Protein AF-A0A651GRF3-F1 (afdb_monomer)

pLDDT: mean 92.72, std 5.6, range [59.84, 98.25]

Solvent-accessible surface area (backbone atoms only — not comparable to full-atom values): 10047 Å² total; per-residue (Å²): 132,56,72,68,59,53,52,52,52,52,51,50,51,51,54,50,49,58,61,73,28,37,61,69,63,84,39,62,46,82,46,102,87,45,78,40,70,56,80,87,85,50,62,88,82,50,75,76,60,40,46,72,58,54,49,43,42,61,72,65,46,57,81,48,60,40,67,64,92,45,61,88,45,73,36,12,40,48,39,40,47,54,54,51,50,52,47,48,54,52,30,60,76,71,69,53,54,94,93,54,83,87,77,92,48,77,67,54,68,40,29,43,49,52,48,49,42,54,75,71,65,41,57,71,60,65,72,54,31,74,73,66,46,53,60,78,74,54,57,80,91,75,46,79,85,83,88,76,71,98,82,62,56,62,60,63,49,53,64,64,73,65,38,96

Structure (mmCIF, N/CA/C/O backbone):
data_AF-A0A651GRF3-F1
#
_entry.id   AF-A0A651GRF3-F1
#
loop_
_atom_site.group_PDB
_atom_site.id
_atom_site.type_symbol
_atom_site.label_atom_id
_atom_site.label_alt_id
_atom_site.label_comp_id
_atom_site.label_asym_id
_atom_site.label_entity_id
_atom_site.label_seq_id
_atom_site.pdbx_PDB_ins_code
_atom_site.Cartn_x
_atom_site.Cartn_y
_atom_site.Cartn_z
_atom_site.occupancy
_atom_site.B_iso_or_equiv
_atom_site.auth_seq_id
_atom_site.auth_comp_id
_atom_site.auth_asym_id
_atom_site.auth_atom_id
_atom_site.pdbx_PDB_model_num
ATOM 1 N N . MET A 1 1 ? -22.936 -29.153 17.788 1.00 59.84 1 MET A N 1
ATOM 2 C CA . MET A 1 1 ? -22.906 -28.006 16.859 1.00 59.84 1 MET A CA 1
ATOM 3 C C . MET A 1 1 ? -22.012 -28.414 15.711 1.00 59.84 1 MET A C 1
ATOM 5 O O . MET A 1 1 ? -20.892 -28.827 15.984 1.00 59.84 1 MET A O 1
ATOM 9 N N . ASP A 1 2 ? -22.534 -28.431 14.488 1.00 79.88 2 ASP A N 1
ATOM 10 C CA . ASP A 1 2 ? -21.807 -28.951 13.327 1.00 79.88 2 ASP A CA 1
ATOM 11 C C . ASP A 1 2 ? -20.627 -28.025 12.974 1.00 79.88 2 ASP A C 1
ATOM 13 O O . ASP A 1 2 ? -20.748 -26.805 13.123 1.00 79.88 2 ASP A O 1
ATOM 17 N N . ALA A 1 3 ? -19.486 -28.561 12.529 1.00 74.38 3 ALA A N 1
ATOM 18 C CA . ALA A 1 3 ? -18.256 -27.772 12.329 1.00 74.38 3 ALA A CA 1
ATOM 19 C C . ALA A 1 3 ? -18.457 -26.592 11.352 1.00 74.38 3 ALA A C 1
ATOM 21 O O . ALA A 1 3 ? -17.912 -25.506 11.545 1.00 74.38 3 ALA A O 1
ATOM 22 N N . VAL A 1 4 ? -19.330 -26.782 10.360 1.00 76.06 4 VAL A N 1
ATOM 23 C CA . VAL A 1 4 ? -19.737 -25.759 9.385 1.00 76.06 4 VAL A CA 1
ATOM 24 C C . VAL A 1 4 ? -20.535 -24.624 10.040 1.00 76.06 4 VAL A C 1
ATOM 26 O O . VAL A 1 4 ? -20.337 -23.455 9.718 1.00 76.06 4 VAL A O 1
ATOM 29 N N . GLN A 1 5 ? -21.421 -24.946 10.986 1.00 71.62 5 GLN A N 1
ATOM 30 C CA . GLN A 1 5 ? -22.220 -23.946 11.706 1.00 71.62 5 GLN A CA 1
ATOM 31 C C . GLN A 1 5 ? -21.359 -23.138 12.680 1.00 71.62 5 GLN A C 1
ATOM 33 O O . GLN A 1 5 ? -21.560 -21.934 12.819 1.00 71.62 5 GLN A O 1
ATOM 38 N N . ALA A 1 6 ? -20.374 -23.780 13.314 1.00 76.69 6 ALA A N 1
ATOM 39 C CA . ALA A 1 6 ? -19.413 -23.096 14.174 1.00 76.69 6 ALA A CA 1
ATOM 40 C C . ALA A 1 6 ? -18.538 -22.110 13.378 1.00 76.69 6 ALA A C 1
ATOM 42 O O . ALA A 1 6 ? -18.372 -20.967 13.792 1.00 76.69 6 ALA A O 1
ATOM 43 N N . GLN A 1 7 ? -18.056 -22.513 12.198 1.00 78.06 7 GLN A N 1
ATOM 44 C CA . GLN A 1 7 ? -17.262 -21.651 11.318 1.00 78.06 7 GLN A CA 1
ATOM 45 C C . GLN A 1 7 ? -18.071 -20.471 10.750 1.00 78.06 7 GLN A C 1
ATOM 47 O O . GLN A 1 7 ? -17.554 -19.364 10.606 1.00 78.06 7 GLN A O 1
ATOM 52 N N . ALA A 1 8 ? -19.353 -20.683 10.442 1.00 80.19 8 ALA A N 1
ATOM 53 C CA . ALA A 1 8 ? -20.239 -19.611 9.993 1.00 80.19 8 ALA A CA 1
ATOM 54 C C . ALA A 1 8 ? -20.486 -18.565 11.095 1.00 80.19 8 ALA A C 1
ATOM 56 O O . ALA A 1 8 ? -20.420 -17.368 10.813 1.00 80.19 8 ALA A O 1
ATOM 57 N N . ALA A 1 9 ? -20.715 -19.015 12.333 1.00 83.94 9 ALA A N 1
ATOM 58 C CA . ALA A 1 9 ? -20.900 -18.141 13.489 1.00 83.94 9 ALA A CA 1
ATOM 59 C C . ALA A 1 9 ? -19.633 -17.324 13.807 1.00 83.94 9 ALA A C 1
ATOM 61 O O . ALA A 1 9 ? -19.725 -16.131 14.086 1.00 83.94 9 ALA A O 1
ATOM 62 N N . ASP A 1 10 ? -18.453 -17.938 13.693 1.00 90.19 10 ASP A N 1
ATOM 63 C CA . ASP A 1 10 ? -17.165 -17.257 13.877 1.00 90.19 10 ASP A CA 1
ATOM 64 C C . ASP A 1 10 ? -16.942 -16.154 12.827 1.00 90.19 10 ASP A C 1
ATOM 66 O O . ASP A 1 10 ? -16.598 -15.015 13.149 1.00 90.19 10 ASP A O 1
ATOM 70 N N . ARG A 1 11 ? -17.261 -16.437 11.557 1.00 92.25 11 ARG A N 1
ATOM 71 C CA . ARG A 1 11 ? -17.189 -15.430 10.489 1.00 92.25 11 ARG A CA 1
ATOM 72 C C . ARG A 1 11 ? -18.138 -14.256 10.735 1.00 92.25 11 ARG A C 1
ATOM 74 O O . ARG A 1 11 ? -17.779 -13.112 10.460 1.00 92.25 11 ARG A O 1
ATOM 81 N N . GLU A 1 12 ? -19.350 -14.521 11.212 1.00 94.50 12 GLU A N 1
ATOM 82 C CA . GLU A 1 12 ? -20.318 -13.468 11.527 1.00 94.50 12 GLU A CA 1
ATOM 83 C C . GLU A 1 12 ? -19.841 -12.593 12.690 1.00 94.50 12 GLU A C 1
ATOM 85 O O . GLU A 1 12 ? -19.898 -11.365 12.593 1.00 94.50 12 GLU A O 1
ATOM 90 N N . ALA A 1 13 ? -19.281 -13.208 13.735 1.00 95.75 13 ALA A N 1
ATOM 91 C CA . ALA A 1 13 ? -18.670 -12.494 14.849 1.00 95.75 13 ALA A CA 1
ATOM 92 C C . ALA A 1 13 ? -17.502 -11.605 14.387 1.00 95.75 13 ALA A C 1
ATOM 94 O O . ALA A 1 13 ? -17.436 -10.436 14.769 1.00 95.75 13 ALA A O 1
ATOM 95 N N . LEU A 1 14 ? -16.631 -12.109 13.505 1.00 95.19 14 LEU A N 1
ATOM 96 C CA . LEU A 1 14 ? -15.532 -11.331 12.930 1.00 95.19 14 LEU A CA 1
ATOM 97 C C . LEU A 1 14 ? -16.039 -10.125 12.127 1.00 95.19 14 LEU A C 1
ATOM 99 O O . LEU A 1 14 ? -15.556 -9.007 12.304 1.00 95.19 14 LEU A O 1
ATOM 103 N N . VAL A 1 15 ? -17.036 -10.322 11.261 1.00 96.00 15 VAL A N 1
ATOM 104 C CA . VAL A 1 15 ? -17.627 -9.227 10.475 1.00 96.00 15 VAL A CA 1
ATOM 105 C C . VAL A 1 15 ? -18.284 -8.190 11.387 1.00 96.00 15 VAL A C 1
ATOM 107 O O . VAL A 1 15 ? -18.139 -6.988 11.153 1.00 96.00 15 VAL A O 1
ATOM 110 N N . ALA A 1 16 ? -18.992 -8.630 12.429 1.00 96.00 16 ALA A N 1
ATOM 111 C CA . ALA A 1 16 ? -19.589 -7.740 13.417 1.00 96.00 16 ALA A CA 1
ATOM 112 C C . ALA A 1 16 ? -18.519 -6.931 14.163 1.00 96.00 16 ALA A C 1
ATOM 114 O O . ALA A 1 16 ? -18.670 -5.717 14.305 1.00 96.00 16 ALA A O 1
ATOM 115 N N . HIS A 1 17 ? -17.415 -7.575 14.555 1.00 96.56 17 HIS A N 1
ATOM 116 C CA . HIS A 1 17 ? -16.281 -6.910 15.188 1.00 96.56 17 HIS A CA 1
ATOM 117 C C . HIS A 1 17 ? -15.699 -5.821 14.280 1.00 96.56 17 HIS A C 1
ATOM 119 O O . HIS A 1 17 ? -15.679 -4.657 14.676 1.00 96.56 17 HIS A O 1
ATOM 125 N N . VAL A 1 18 ? -15.352 -6.152 13.030 1.00 95.81 18 VAL A N 1
ATOM 126 C CA . VAL A 1 18 ? -14.818 -5.182 12.055 1.00 95.81 18 VAL A CA 1
ATOM 127 C C . VAL A 1 18 ? -15.757 -3.989 11.873 1.00 95.81 18 VAL A C 1
ATOM 129 O O . VAL A 1 18 ? -15.303 -2.849 11.922 1.00 95.81 18 VAL A O 1
ATOM 132 N N . ARG A 1 19 ? -17.067 -4.226 11.714 1.00 93.75 19 ARG A N 1
ATOM 133 C CA . ARG A 1 19 ? -18.065 -3.150 11.581 1.00 93.75 19 ARG A CA 1
ATOM 134 C C . ARG A 1 19 ? -18.107 -2.249 12.812 1.00 93.75 19 ARG A C 1
ATOM 136 O O . ARG A 1 19 ? -18.107 -1.033 12.667 1.00 93.75 19 ARG A O 1
ATOM 143 N N . SER A 1 20 ? -18.117 -2.842 14.006 1.00 95.69 20 SER A N 1
ATOM 144 C CA . SER A 1 20 ? -18.150 -2.096 15.270 1.00 95.69 20 SER A CA 1
ATOM 145 C C . SER A 1 20 ? -16.876 -1.289 15.536 1.00 95.69 20 SER A C 1
ATOM 147 O O . SER A 1 20 ? -16.914 -0.314 16.280 1.00 95.69 20 SER A O 1
ATOM 149 N N . SER A 1 21 ? -15.760 -1.670 14.909 1.00 97.12 21 SER A N 1
ATOM 150 C CA . SER A 1 21 ? -14.461 -1.017 15.067 1.00 97.12 21 SER A CA 1
ATOM 151 C C . SER A 1 21 ? -14.210 0.119 14.078 1.00 97.12 21 SER A C 1
ATOM 153 O O . SER A 1 21 ? -13.172 0.769 14.177 1.00 97.12 21 SER A O 1
ATOM 155 N N . VAL A 1 22 ? -15.113 0.386 13.128 1.00 96.81 22 VAL A N 1
ATOM 156 C CA . VAL A 1 22 ? -14.947 1.498 12.182 1.00 96.81 22 VAL A CA 1
ATOM 157 C C . VAL A 1 22 ? -14.968 2.829 12.931 1.00 96.81 22 VAL A C 1
ATOM 159 O O . VAL A 1 22 ? -15.993 3.253 13.471 1.00 96.81 22 VAL A O 1
ATOM 162 N N . ILE A 1 23 ? -13.836 3.530 12.913 1.00 95.75 23 ILE A N 1
ATOM 163 C CA . ILE A 1 23 ? -13.722 4.845 13.538 1.00 95.75 23 ILE A CA 1
ATOM 164 C C . ILE A 1 23 ? -14.591 5.840 12.758 1.00 95.75 23 ILE A C 1
ATOM 166 O O . ILE A 1 23 ? -14.515 5.956 11.532 1.00 95.75 23 ILE A O 1
ATOM 170 N N . GLY A 1 24 ? -15.446 6.554 13.489 1.00 92.75 24 GLY A N 1
ATOM 171 C CA . GLY A 1 24 ? -16.338 7.572 12.942 1.00 92.75 24 GLY A CA 1
ATOM 172 C C . GLY A 1 24 ? -17.605 7.037 12.257 1.00 92.75 24 GLY A C 1
ATOM 173 O O . GLY A 1 24 ? -18.266 7.778 11.527 1.00 92.75 24 GLY A O 1
ATOM 174 N N . ASP A 1 25 ? -17.967 5.762 12.441 1.00 91.00 25 ASP A N 1
ATOM 175 C CA . ASP A 1 25 ? -19.195 5.175 11.867 1.00 91.00 25 ASP A CA 1
ATOM 176 C C . ASP A 1 25 ? -20.486 5.877 12.340 1.00 91.00 25 ASP A C 1
ATOM 178 O O . ASP A 1 25 ? -21.463 5.994 11.595 1.00 91.00 25 ASP A O 1
ATOM 182 N N . ALA A 1 26 ? -20.494 6.390 13.571 1.00 88.31 26 ALA A N 1
ATOM 183 C CA . ALA A 1 26 ? -21.635 7.096 14.154 1.00 88.31 26 ALA A CA 1
ATOM 184 C C . ALA A 1 26 ? -21.618 8.618 13.912 1.00 88.31 26 ALA A C 1
ATOM 186 O O . ALA A 1 26 ? -22.511 9.314 14.396 1.00 88.31 26 ALA A O 1
ATOM 187 N N . GLU A 1 27 ? -20.635 9.140 13.171 1.00 93.25 27 GLU A N 1
ATOM 188 C CA . GLU A 1 27 ? -20.493 10.583 12.969 1.00 93.25 27 GLU A CA 1
ATOM 189 C C . GLU A 1 27 ? -21.666 11.172 12.193 1.00 93.25 27 GLU A C 1
ATOM 191 O O . GLU A 1 27 ? -22.211 10.576 11.255 1.00 93.25 27 GLU A O 1
ATOM 196 N N . ALA A 1 28 ? -22.038 12.385 12.585 1.00 94.38 28 ALA A N 1
ATOM 197 C CA . ALA A 1 28 ? -23.106 13.143 11.968 1.00 94.38 28 ALA A CA 1
ATOM 198 C C . ALA A 1 28 ? -22.599 14.514 11.535 1.00 94.38 28 ALA A C 1
ATOM 200 O O . ALA A 1 28 ? -21.836 15.172 12.235 1.00 94.38 28 ALA A O 1
ATOM 201 N N . VAL A 1 29 ? -23.077 14.962 10.381 1.00 95.12 29 VAL A N 1
ATOM 202 C CA . VAL A 1 29 ? -22.824 16.308 9.872 1.00 95.12 29 VAL A CA 1
ATOM 203 C C . VAL A 1 29 ? -24.081 17.149 10.020 1.00 95.12 29 VAL A C 1
ATOM 205 O O . VAL A 1 29 ? -25.206 16.671 9.837 1.00 95.12 29 VAL A O 1
ATOM 208 N N . VAL A 1 30 ? -23.900 18.419 10.374 1.00 96.88 30 VAL A N 1
ATOM 209 C CA . VAL A 1 30 ? -25.002 19.380 10.420 1.00 96.88 30 VAL A CA 1
ATOM 210 C C . VAL A 1 30 ? -25.379 19.751 8.992 1.00 96.88 30 VAL A C 1
ATOM 212 O O . VAL A 1 30 ? -24.538 20.171 8.202 1.00 96.88 30 VAL A O 1
ATOM 215 N N . THR A 1 31 ? -26.659 19.601 8.669 1.00 95.50 31 THR A N 1
ATOM 216 C CA . THR A 1 31 ? -27.226 19.982 7.372 1.00 95.50 31 THR A CA 1
ATOM 217 C C . THR A 1 31 ? -28.297 21.058 7.568 1.00 95.50 31 THR A C 1
ATOM 219 O O . THR A 1 31 ? -28.776 21.240 8.692 1.00 95.50 31 THR A O 1
ATOM 222 N N . PRO A 1 32 ? -28.766 21.722 6.495 1.00 97.06 32 PRO A N 1
ATOM 223 C CA . PRO A 1 32 ? -29.928 22.615 6.565 1.00 97.06 32 PRO A CA 1
ATOM 224 C C . PRO A 1 32 ? -31.209 21.955 7.105 1.00 97.06 32 PRO A C 1
ATOM 226 O O . PRO A 1 32 ? -32.128 22.649 7.524 1.00 97.06 32 PRO A O 1
ATOM 229 N N . PHE A 1 33 ? -31.270 20.619 7.129 1.00 95.50 33 PHE A N 1
ATOM 230 C CA . PHE A 1 33 ? -32.392 19.835 7.652 1.00 95.50 33 PHE A CA 1
ATOM 231 C C . PHE A 1 33 ? -32.087 19.190 9.015 1.00 95.50 33 PHE A C 1
ATOM 233 O O . PHE A 1 33 ? -32.712 18.190 9.369 1.00 95.50 33 PHE A O 1
ATOM 240 N N . GLY A 1 34 ? -31.098 19.714 9.745 1.00 96.31 34 GLY A N 1
ATOM 241 C CA . GLY A 1 34 ? -30.631 19.182 11.026 1.00 96.31 34 GLY A CA 1
ATOM 242 C C . GLY A 1 34 ? -29.488 18.164 10.900 1.00 96.31 34 GLY A C 1
ATOM 243 O O . GLY A 1 34 ? -28.944 17.967 9.807 1.00 96.31 34 GLY A O 1
ATOM 244 N N . PRO A 1 35 ? -29.083 17.530 12.014 1.00 96.56 35 PRO A N 1
ATOM 245 C CA . PRO A 1 35 ? -28.015 16.533 12.022 1.00 96.56 35 PRO A CA 1
ATOM 246 C C . PRO A 1 35 ? -28.376 15.306 11.179 1.00 96.56 35 PRO A C 1
ATOM 248 O O . PRO A 1 35 ? -29.456 14.730 11.328 1.00 96.56 35 PRO A O 1
ATOM 251 N N . ARG A 1 36 ? -27.464 14.884 10.301 1.00 95.56 36 ARG A N 1
ATOM 252 C CA . ARG A 1 36 ? -27.598 13.665 9.492 1.00 95.56 36 ARG A CA 1
ATOM 253 C C . ARG A 1 36 ? -26.371 12.789 9.687 1.00 95.56 36 ARG A C 1
ATOM 255 O O . ARG A 1 36 ? -25.250 13.277 9.578 1.00 95.56 36 ARG A O 1
ATOM 262 N N . ARG A 1 37 ? -26.584 11.497 9.946 1.00 94.00 37 ARG A N 1
ATOM 263 C CA . ARG A 1 37 ? -25.500 10.511 10.014 1.00 94.00 37 ARG A CA 1
ATOM 264 C C . ARG A 1 37 ? -24.781 10.428 8.666 1.00 94.00 37 ARG A C 1
ATOM 266 O O . ARG A 1 37 ? -25.431 10.423 7.620 1.00 94.00 37 ARG A O 1
ATOM 273 N N . VAL A 1 38 ? -23.457 10.341 8.697 1.00 92.44 38 VAL A N 1
ATOM 274 C CA . VAL A 1 38 ? -22.632 10.177 7.501 1.00 92.44 38 VAL A CA 1
ATOM 275 C C . VAL A 1 38 ? -22.704 8.728 7.029 1.00 92.44 38 VAL A C 1
ATOM 277 O O . VAL A 1 38 ? -22.266 7.819 7.729 1.00 92.44 38 VAL A O 1
ATOM 280 N N . VAL A 1 39 ? -23.217 8.511 5.817 1.00 91.94 39 VAL A N 1
ATOM 281 C CA . VAL A 1 39 ? -23.108 7.221 5.124 1.00 91.94 39 VAL A CA 1
ATOM 282 C C . VAL A 1 39 ? -21.839 7.249 4.282 1.00 91.94 39 VAL A C 1
ATOM 284 O O . VAL A 1 39 ? -21.755 7.995 3.308 1.00 91.94 39 VAL A O 1
ATOM 287 N N . TYR A 1 40 ? -20.837 6.463 4.668 1.00 92.44 40 TYR A N 1
ATOM 288 C CA . TYR A 1 40 ? -19.586 6.382 3.922 1.00 92.44 40 TYR A CA 1
ATOM 289 C C . TYR A 1 40 ? -19.704 5.365 2.786 1.00 92.44 40 TYR A C 1
ATOM 291 O O . TYR A 1 40 ? -19.764 4.162 3.025 1.00 92.44 40 TYR A O 1
ATOM 299 N N . ALA A 1 41 ? -19.749 5.863 1.553 1.00 92.81 41 ALA A N 1
ATOM 300 C CA . ALA A 1 41 ? -19.910 5.061 0.340 1.00 92.81 41 ALA A CA 1
ATOM 301 C C . ALA A 1 41 ? -18.679 5.133 -0.587 1.00 92.81 41 ALA A C 1
ATOM 303 O O . ALA A 1 41 ? -18.808 4.925 -1.786 1.00 92.81 41 ALA A O 1
ATOM 304 N N . ASP A 1 42 ? -17.498 5.430 -0.031 1.00 93.94 42 ASP A N 1
ATOM 305 C CA . ASP A 1 42 ? -16.255 5.676 -0.784 1.00 93.94 42 ASP A CA 1
ATOM 306 C C . ASP A 1 42 ? -15.138 4.662 -0.453 1.00 93.94 42 ASP A C 1
ATOM 308 O O . ASP A 1 42 ? -13.947 4.913 -0.623 1.00 93.94 42 ASP A O 1
ATOM 312 N N . TYR A 1 43 ? -15.526 3.468 0.015 1.00 91.81 43 TYR A N 1
ATOM 313 C CA . TYR A 1 43 ? -14.596 2.376 0.347 1.00 91.81 43 TYR A CA 1
ATOM 314 C C . TYR A 1 43 ? -13.760 1.891 -0.847 1.00 91.81 43 TYR A C 1
ATOM 316 O O . TYR A 1 43 ? -12.726 1.256 -0.651 1.00 91.81 43 TYR A O 1
ATOM 324 N N . THR A 1 44 ? -14.196 2.176 -2.075 1.00 91.38 44 THR A N 1
ATOM 325 C CA . THR A 1 44 ? -13.434 1.895 -3.297 1.00 91.38 44 THR A CA 1
ATOM 326 C C . THR A 1 44 ? -12.231 2.817 -3.464 1.00 91.38 44 THR A C 1
ATOM 328 O O . THR A 1 44 ? -11.255 2.406 -4.084 1.00 91.38 44 THR A O 1
ATOM 331 N N . ALA A 1 45 ? -12.287 4.042 -2.931 1.00 90.44 45 ALA A N 1
ATOM 332 C CA . ALA A 1 45 ? -11.163 4.970 -2.959 1.00 90.44 45 ALA A CA 1
ATOM 333 C C . ALA A 1 45 ? -10.239 4.759 -1.754 1.00 90.44 45 ALA A C 1
ATOM 335 O O . ALA A 1 45 ? -9.027 4.632 -1.920 1.00 90.44 45 ALA A O 1
ATOM 336 N N . SER A 1 46 ? -10.800 4.695 -0.541 1.00 91.44 46 SER A N 1
ATOM 337 C CA . SER A 1 46 ? -10.038 4.419 0.679 1.00 91.44 46 SER A CA 1
ATOM 338 C C . SER A 1 46 ? -10.906 3.794 1.766 1.00 91.44 46 SER A C 1
ATOM 340 O O . SER A 1 46 ? -12.060 4.157 1.964 1.00 91.44 46 SER A O 1
ATOM 342 N N . GLY A 1 47 ? -10.326 2.875 2.537 1.00 92.38 47 GLY A N 1
ATOM 343 C CA . GLY A 1 47 ? -10.954 2.373 3.756 1.00 92.38 47 GLY A CA 1
ATOM 344 C C . GLY A 1 47 ? -10.934 3.406 4.886 1.00 92.38 47 GLY A C 1
ATOM 345 O O . GLY A 1 47 ? -10.078 4.292 4.921 1.00 92.38 47 GLY A O 1
ATOM 346 N N . ARG A 1 48 ? -11.864 3.261 5.837 1.00 94.56 48 ARG A N 1
ATOM 347 C CA . ARG A 1 48 ? -11.801 3.941 7.140 1.00 94.56 48 ARG A CA 1
ATOM 348 C C . ARG A 1 48 ? -10.891 3.178 8.102 1.00 94.56 48 ARG A C 1
ATOM 350 O O . ARG A 1 48 ? -10.786 1.956 8.011 1.00 94.56 48 ARG A O 1
ATOM 357 N N . ALA A 1 49 ? -10.290 3.904 9.042 1.00 96.69 49 ALA A N 1
ATOM 358 C CA . ALA A 1 49 ? -9.484 3.322 10.110 1.00 96.69 49 ALA A CA 1
ATOM 359 C C . ALA A 1 49 ? -10.326 2.432 11.043 1.00 96.69 49 ALA A C 1
ATOM 361 O O . ALA A 1 49 ? -11.523 2.673 11.246 1.00 96.69 49 ALA A O 1
ATOM 362 N N . LEU A 1 50 ? -9.682 1.414 11.617 1.00 97.69 50 LEU A N 1
ATOM 363 C CA . LEU A 1 50 ? -10.290 0.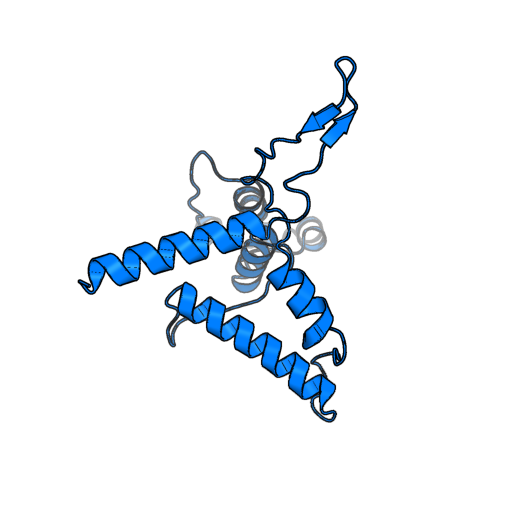458 12.542 1.00 97.69 50 LEU A CA 1
ATOM 364 C C . LEU A 1 50 ? -9.647 0.598 13.919 1.00 97.69 50 LEU A C 1
ATOM 366 O O . LEU A 1 50 ? -8.423 0.564 14.026 1.00 97.69 50 LEU A O 1
ATOM 370 N N . SER A 1 51 ? -10.463 0.698 14.968 1.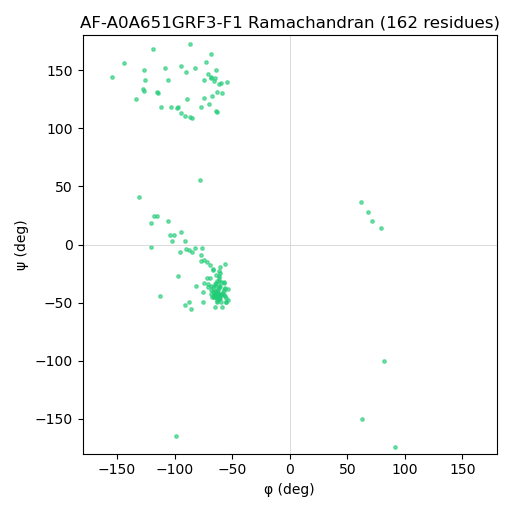00 97.88 51 SER A N 1
ATOM 371 C CA . SER A 1 51 ? -9.998 0.952 16.336 1.00 97.88 51 SER A CA 1
ATOM 372 C C . SER A 1 51 ? -8.937 -0.046 16.787 1.00 97.88 51 SER A C 1
ATOM 374 O O . SER A 1 51 ? -7.872 0.367 17.214 1.00 97.88 51 SER A O 1
ATOM 376 N N . PHE A 1 52 ? -9.149 -1.349 16.581 1.00 97.31 52 PHE A N 1
ATOM 377 C CA . PHE A 1 52 ? -8.187 -2.367 17.014 1.00 97.31 52 PHE A CA 1
ATOM 378 C C . PHE A 1 52 ? -6.826 -2.274 16.302 1.00 97.31 52 PHE A C 1
ATOM 380 O O . PHE A 1 52 ? -5.822 -2.702 16.866 1.00 97.31 52 PHE A O 1
ATOM 387 N N . ILE A 1 53 ? -6.767 -1.722 15.082 1.00 97.50 53 ILE A N 1
ATOM 388 C CA . ILE A 1 53 ? -5.497 -1.478 14.381 1.00 97.50 53 ILE A CA 1
ATOM 389 C C . ILE A 1 53 ? -4.806 -0.267 15.001 1.00 97.50 53 ILE A C 1
ATOM 391 O O . ILE A 1 53 ? -3.631 -0.348 15.355 1.00 97.50 53 ILE A O 1
ATOM 395 N N . GLU A 1 54 ? -5.536 0.837 15.159 1.00 98.19 54 GLU A N 1
ATOM 396 C CA . GLU A 1 54 ? -4.991 2.077 15.718 1.00 98.19 54 GLU A CA 1
ATOM 397 C C . GLU A 1 54 ? -4.546 1.903 17.175 1.00 98.19 54 GLU A C 1
ATOM 399 O O . GLU A 1 54 ? -3.470 2.365 17.556 1.00 98.19 54 GLU A O 1
ATOM 404 N N . ASP A 1 55 ? -5.323 1.173 17.973 1.00 98.25 55 ASP A N 1
ATOM 405 C CA . ASP A 1 55 ? -5.002 0.847 19.360 1.00 98.25 55 ASP A CA 1
ATOM 406 C C . ASP A 1 55 ? -3.757 -0.046 19.419 1.00 98.25 55 ASP A C 1
ATOM 408 O O . ASP A 1 55 ? -2.837 0.231 20.185 1.00 98.25 55 ASP A O 1
ATOM 412 N N . HIS A 1 56 ? -3.633 -1.047 18.539 1.00 97.31 56 HIS A N 1
ATOM 413 C CA . HIS A 1 56 ? -2.422 -1.868 18.467 1.00 97.31 56 HIS A CA 1
ATOM 414 C C . HIS A 1 56 ? -1.184 -1.049 18.079 1.00 97.31 56 HIS A C 1
ATOM 416 O O . HIS A 1 56 ? -0.115 -1.198 18.679 1.00 97.31 56 HIS A O 1
ATOM 422 N N . LEU A 1 57 ? -1.311 -0.148 17.101 1.00 97.12 57 LEU A N 1
ATOM 423 C CA . LEU A 1 57 ? -0.228 0.765 16.743 1.00 97.12 57 LEU A CA 1
ATOM 424 C C . LEU A 1 57 ? 0.166 1.628 17.946 1.00 97.12 57 LEU A C 1
ATOM 426 O O . LEU A 1 57 ? 1.346 1.696 18.295 1.00 97.12 57 LEU A O 1
ATOM 430 N N . ARG A 1 58 ? -0.816 2.239 18.610 1.00 98.25 58 ARG A N 1
ATOM 431 C CA . ARG A 1 58 ? -0.623 3.134 19.753 1.00 98.25 58 ARG A CA 1
ATOM 432 C C . ARG A 1 58 ? -0.005 2.445 20.964 1.00 98.25 58 ARG A C 1
ATOM 434 O O . ARG A 1 58 ? 0.870 3.028 21.602 1.00 98.25 58 ARG A O 1
ATOM 441 N N . GLU A 1 59 ? -0.470 1.249 21.295 1.00 97.88 59 GLU A N 1
ATOM 442 C CA . GLU A 1 59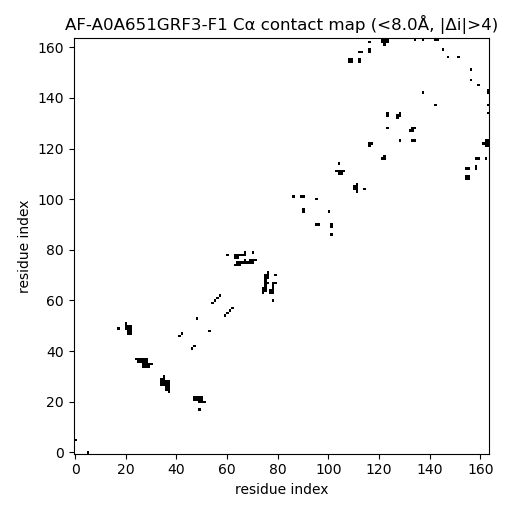 ? -0.169 0.580 22.561 1.00 97.88 59 GLU A CA 1
ATOM 443 C C . GLU A 1 59 ? 0.973 -0.432 22.451 1.00 97.88 59 GLU A C 1
ATOM 445 O O . GLU A 1 59 ? 1.673 -0.670 23.434 1.00 97.88 59 GLU A O 1
ATOM 450 N N . VAL A 1 60 ? 1.197 -1.016 21.269 1.00 96.00 60 VAL A N 1
ATOM 451 C CA . VAL A 1 60 ? 2.177 -2.099 21.081 1.00 96.00 60 VAL A CA 1
ATOM 452 C C . VAL A 1 60 ? 3.360 -1.662 20.225 1.00 96.00 60 VAL A C 1
ATOM 454 O O . VAL A 1 60 ? 4.50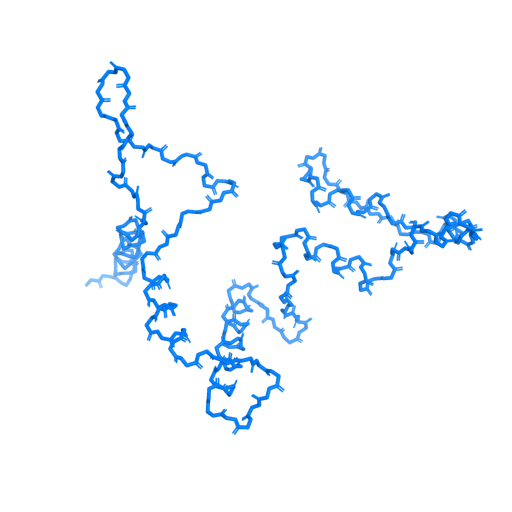7 -1.962 20.562 1.00 96.00 60 VAL A O 1
ATOM 457 N N . VAL A 1 61 ? 3.107 -0.952 19.123 1.00 95.44 61 VAL A N 1
ATOM 458 C CA . VAL A 1 61 ? 4.159 -0.616 18.149 1.00 95.44 61 VAL A CA 1
ATOM 459 C C . VAL A 1 61 ? 4.902 0.658 18.540 1.00 95.44 61 VAL A C 1
ATOM 461 O O . VAL A 1 61 ? 6.126 0.651 18.675 1.00 95.44 61 VAL A O 1
ATOM 464 N N . LEU A 1 62 ? 4.176 1.759 18.729 1.00 96.31 62 LEU A N 1
ATOM 465 C CA . LEU A 1 62 ? 4.755 3.087 18.929 1.00 96.31 62 LEU A CA 1
ATOM 466 C C . LEU A 1 62 ? 5.586 3.255 20.216 1.00 96.31 62 LEU A C 1
ATOM 468 O O . LEU A 1 62 ? 6.607 3.941 20.134 1.00 96.31 62 LEU A O 1
ATOM 472 N N . PRO A 1 63 ? 5.254 2.645 21.374 1.00 95.94 63 PRO A N 1
ATOM 473 C CA . PRO A 1 63 ? 5.998 2.894 22.614 1.00 95.94 63 PRO A CA 1
ATOM 474 C C . PRO A 1 63 ? 7.479 2.506 22.556 1.00 95.94 63 PRO A C 1
ATOM 476 O O . PRO A 1 63 ? 8.303 3.104 23.245 1.00 95.94 63 PRO A O 1
ATOM 479 N N . LEU A 1 64 ? 7.822 1.509 21.737 1.00 94.00 64 LEU A N 1
ATOM 480 C CA . LEU A 1 64 ? 9.182 0.989 21.575 1.00 94.00 64 LEU A CA 1
ATOM 481 C C . LEU A 1 64 ? 9.680 1.102 20.129 1.00 94.00 64 LEU A C 1
ATOM 483 O O . LEU A 1 64 ? 10.649 0.437 19.753 1.00 94.00 64 LEU A O 1
ATOM 487 N N . TYR A 1 65 ? 9.036 1.951 19.325 1.00 94.50 65 TYR A N 1
ATOM 488 C CA . TYR A 1 65 ? 9.441 2.183 17.949 1.00 94.50 65 TYR A CA 1
ATOM 489 C C . TYR A 1 65 ? 10.884 2.689 17.887 1.00 94.50 65 TYR A C 1
ATOM 491 O O . TYR A 1 65 ? 11.276 3.649 18.554 1.00 94.50 65 TYR A O 1
ATOM 499 N N . ALA A 1 66 ? 11.673 2.056 17.030 1.00 93.25 66 ALA A N 1
ATOM 500 C CA . ALA A 1 66 ? 12.986 2.535 16.652 1.00 93.25 66 ALA A CA 1
ATOM 501 C C . ALA A 1 66 ? 13.246 2.220 15.185 1.00 93.25 66 ALA A C 1
ATOM 503 O O . ALA A 1 66 ? 12.687 1.288 14.610 1.00 93.25 66 ALA A O 1
ATOM 504 N N . ASN A 1 67 ? 14.137 2.993 14.576 1.00 89.19 67 ASN A N 1
ATOM 505 C CA . ASN A 1 67 ? 14.526 2.754 13.198 1.00 89.19 67 ASN A CA 1
ATOM 506 C C . ASN A 1 67 ? 15.131 1.341 13.036 1.00 89.19 67 ASN A C 1
ATOM 508 O O . ASN A 1 67 ? 15.921 0.892 13.865 1.00 89.19 67 ASN A O 1
ATOM 512 N N . THR A 1 68 ? 14.789 0.650 11.949 1.00 84.88 68 THR A N 1
ATOM 513 C CA . THR A 1 68 ? 15.210 -0.730 11.664 1.00 84.88 68 THR A CA 1
ATOM 514 C C . THR A 1 68 ? 16.664 -0.856 11.193 1.00 84.88 68 THR A C 1
ATOM 516 O O . THR A 1 68 ? 17.136 -1.966 10.967 1.00 84.88 68 THR A O 1
ATOM 519 N N . HIS A 1 69 ? 17.389 0.254 11.016 1.00 79.62 69 HIS A N 1
ATOM 520 C CA . HIS A 1 69 ? 18.784 0.242 10.551 1.00 79.62 69 HIS A CA 1
ATOM 521 C C . HIS A 1 69 ? 19.797 -0.262 11.590 1.00 79.62 69 HIS A C 1
ATOM 523 O O . HIS A 1 69 ? 20.927 -0.579 11.224 1.00 79.62 69 HIS A O 1
ATOM 529 N N . THR A 1 70 ? 19.424 -0.353 12.870 1.00 72.50 70 THR A N 1
ATOM 530 C CA . THR A 1 70 ? 20.292 -0.875 13.932 1.00 72.50 70 THR A CA 1
ATOM 531 C C . THR A 1 70 ? 19.527 -1.867 14.808 1.00 72.50 70 THR A C 1
ATOM 533 O O . THR A 1 70 ? 18.475 -1.562 15.357 1.00 72.50 70 THR A O 1
ATOM 536 N N . GLN A 1 71 ? 20.058 -3.083 14.960 1.00 80.00 71 GLN A N 1
ATOM 537 C CA . GLN A 1 71 ? 19.467 -4.118 15.829 1.00 80.00 71 GLN A CA 1
ATOM 538 C C . GLN A 1 71 ? 20.178 -4.248 17.183 1.00 80.00 71 GLN A C 1
ATOM 540 O O . GLN A 1 71 ? 19.900 -5.166 17.953 1.00 80.00 71 GLN A O 1
ATOM 545 N N . THR A 1 72 ? 21.103 -3.333 17.479 1.00 79.19 72 THR A N 1
ATOM 546 C CA . THR A 1 72 ? 21.903 -3.344 18.709 1.00 79.19 72 THR A CA 1
ATOM 547 C C . THR A 1 72 ? 21.056 -3.038 19.948 1.00 79.19 72 THR A C 1
ATOM 549 O O . THR A 1 72 ? 21.361 -3.527 21.032 1.00 79.19 72 THR A O 1
ATOM 552 N N . SER A 1 73 ? 19.971 -2.267 19.804 1.00 85.69 73 SER A N 1
ATOM 553 C CA . SER A 1 73 ? 19.004 -2.020 20.877 1.00 85.69 73 SER A CA 1
ATOM 554 C C . SER A 1 73 ? 17.822 -2.994 20.815 1.00 85.69 73 SER A C 1
ATOM 556 O O . SER A 1 73 ? 17.435 -3.485 19.750 1.00 85.69 73 SER A O 1
ATOM 558 N N . GLY A 1 74 ? 17.192 -3.237 21.970 1.00 88.56 74 GLY A N 1
ATOM 559 C CA . GLY A 1 74 ? 15.964 -4.036 22.043 1.00 88.56 74 GLY A CA 1
ATOM 560 C C . GLY A 1 74 ? 14.833 -3.475 21.171 1.00 88.56 74 GLY A C 1
ATOM 561 O O . GLY A 1 74 ? 14.144 -4.245 20.505 1.00 88.56 74 GLY A O 1
ATOM 562 N N . THR A 1 75 ? 14.708 -2.148 21.106 1.00 91.31 75 THR A N 1
ATOM 563 C CA . THR A 1 75 ? 13.689 -1.424 20.327 1.00 91.31 75 THR A CA 1
ATOM 564 C C . THR A 1 75 ? 13.883 -1.566 18.813 1.00 91.31 75 T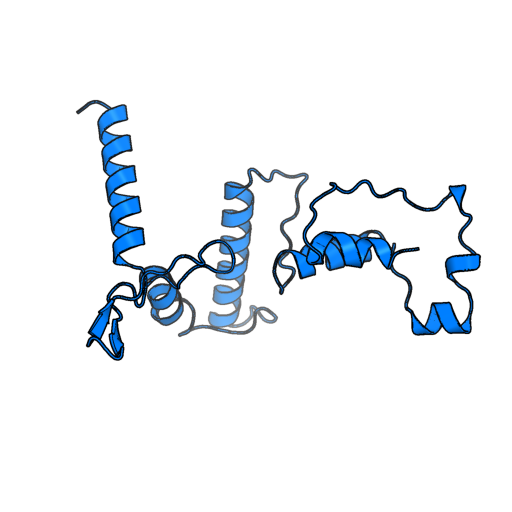HR A C 1
ATOM 566 O O . THR A 1 75 ? 12.929 -1.840 18.081 1.00 91.31 75 THR A O 1
ATOM 569 N N . GLY A 1 76 ? 15.126 -1.473 18.325 1.00 91.94 76 GLY A N 1
ATOM 570 C CA . GLY A 1 76 ? 15.440 -1.645 16.901 1.00 91.94 76 GLY A CA 1
ATOM 571 C C . GLY A 1 76 ? 15.227 -3.086 16.433 1.00 91.94 76 GLY A C 1
ATOM 572 O O . GLY A 1 76 ? 14.651 -3.338 15.368 1.00 91.94 76 GLY A O 1
ATOM 573 N N . ARG A 1 77 ? 15.593 -4.060 17.281 1.00 91.25 77 ARG A N 1
ATOM 574 C CA . ARG A 1 77 ? 15.315 -5.482 17.034 1.00 91.25 77 ARG A CA 1
ATOM 575 C C . ARG A 1 77 ? 13.815 -5.776 17.000 1.00 91.25 77 ARG A C 1
ATOM 577 O O . ARG A 1 77 ? 13.375 -6.518 16.126 1.00 91.25 77 ARG A O 1
ATOM 584 N N . GLN A 1 78 ? 13.033 -5.209 17.920 1.00 93.62 78 GLN A N 1
ATOM 585 C CA . GLN A 1 78 ? 11.579 -5.388 17.947 1.00 93.62 78 GLN A CA 1
ATOM 586 C C . GLN A 1 78 ? 10.913 -4.809 16.697 1.00 93.62 78 GLN A C 1
ATOM 588 O O . GLN A 1 78 ? 10.163 -5.518 16.033 1.00 93.62 78 GLN A O 1
ATOM 593 N N . THR A 1 79 ? 11.236 -3.566 16.331 1.00 94.50 79 THR A N 1
ATOM 594 C CA . THR A 1 79 ? 10.638 -2.926 15.148 1.00 94.50 79 THR A CA 1
ATOM 595 C C . THR A 1 79 ? 10.976 -3.697 13.869 1.00 94.50 79 THR A C 1
ATOM 597 O O . THR A 1 79 ? 10.121 -3.881 13.003 1.00 94.50 79 THR A O 1
ATOM 600 N N . THR A 1 80 ? 12.199 -4.234 13.769 1.00 94.19 80 THR A N 1
ATOM 601 C CA . THR A 1 80 ? 12.570 -5.090 12.632 1.00 94.19 80 THR A CA 1
ATOM 602 C C . THR A 1 80 ? 11.758 -6.385 12.602 1.00 94.19 80 THR A C 1
ATOM 604 O O . THR A 1 80 ? 11.294 -6.781 11.538 1.00 94.19 80 THR A O 1
ATOM 607 N N . ARG A 1 81 ? 11.530 -7.026 13.756 1.00 94.06 81 ARG A N 1
ATOM 608 C CA . ARG A 1 81 ? 10.685 -8.229 13.833 1.00 94.06 81 ARG A CA 1
ATOM 609 C C . ARG A 1 81 ? 9.251 -7.949 13.403 1.00 94.06 81 ARG A C 1
ATOM 611 O O . ARG A 1 81 ? 8.754 -8.681 12.563 1.00 94.06 81 ARG A O 1
ATOM 618 N N . PHE A 1 82 ? 8.635 -6.864 13.876 1.00 95.69 82 PHE A N 1
ATOM 619 C CA . PHE A 1 82 ? 7.285 -6.487 13.443 1.00 95.69 82 PHE A CA 1
ATOM 620 C C . PHE A 1 82 ? 7.187 -6.292 11.928 1.00 95.69 82 PHE A C 1
ATOM 622 O O . PHE A 1 82 ? 6.227 -6.742 11.308 1.00 95.69 82 PHE A O 1
ATOM 629 N N . ARG A 1 83 ? 8.203 -5.681 11.310 1.00 95.06 83 ARG A N 1
ATOM 630 C CA . ARG A 1 83 ? 8.262 -5.534 9.852 1.00 95.06 83 ARG A CA 1
ATOM 631 C C . ARG A 1 83 ? 8.338 -6.885 9.130 1.00 95.06 83 ARG A C 1
ATOM 633 O O . ARG A 1 83 ? 7.671 -7.058 8.112 1.00 95.06 83 ARG A O 1
ATOM 640 N N . GLU A 1 84 ? 9.144 -7.821 9.623 1.00 95.31 84 GLU A N 1
ATOM 641 C CA . GLU A 1 84 ? 9.281 -9.146 9.006 1.00 95.31 84 GLU A CA 1
ATOM 642 C C . GLU A 1 84 ? 8.069 -10.051 9.273 1.00 95.31 84 GLU A C 1
ATOM 644 O O . GLU A 1 84 ? 7.652 -10.785 8.381 1.00 95.31 84 GLU A O 1
ATOM 649 N N . ASP A 1 85 ? 7.424 -9.929 10.435 1.00 96.25 85 ASP A N 1
ATOM 650 C CA . ASP A 1 85 ? 6.145 -10.587 10.714 1.00 96.25 85 ASP A CA 1
ATOM 651 C C . ASP A 1 85 ? 5.049 -10.067 9.775 1.00 96.25 85 ASP A C 1
ATOM 653 O O . ASP A 1 85 ? 4.341 -10.866 9.166 1.00 96.25 85 ASP A O 1
ATOM 657 N N . ALA A 1 86 ? 4.956 -8.747 9.572 1.00 96.06 86 ALA A N 1
ATOM 658 C CA . ALA A 1 86 ? 4.033 -8.165 8.598 1.00 96.06 86 ALA A CA 1
ATOM 659 C C . ALA A 1 86 ? 4.309 -8.681 7.176 1.00 96.06 86 ALA A C 1
ATOM 661 O O . ALA A 1 86 ? 3.376 -9.016 6.446 1.00 96.06 86 ALA A O 1
ATOM 662 N N . ARG A 1 87 ? 5.586 -8.799 6.787 1.00 96.31 87 ARG A N 1
ATOM 663 C CA . ARG A 1 87 ? 5.976 -9.361 5.486 1.00 96.31 87 ARG A CA 1
ATOM 664 C C . ARG A 1 87 ? 5.521 -10.812 5.342 1.00 96.31 87 ARG A C 1
ATOM 666 O O . ARG A 1 87 ? 4.973 -11.159 4.299 1.00 96.31 87 ARG A O 1
ATOM 673 N N . ARG A 1 88 ? 5.728 -11.636 6.373 1.00 96.81 88 ARG A N 1
ATOM 674 C CA . ARG A 1 88 ? 5.308 -13.043 6.389 1.00 96.81 88 ARG A CA 1
ATOM 675 C C . ARG A 1 88 ? 3.788 -13.175 6.291 1.00 96.81 88 ARG A C 1
ATOM 677 O O . ARG A 1 88 ? 3.314 -13.927 5.453 1.00 96.81 88 ARG A O 1
ATOM 684 N N . ILE A 1 89 ? 3.036 -12.403 7.076 1.00 97.38 89 ILE A N 1
ATOM 685 C CA . ILE A 1 89 ? 1.563 -12.415 7.045 1.00 97.38 89 ILE A CA 1
ATOM 686 C C . ILE A 1 89 ? 1.046 -12.061 5.645 1.00 97.38 89 ILE A C 1
ATOM 688 O O . ILE A 1 89 ? 0.136 -12.711 5.138 1.00 97.38 89 ILE A O 1
ATOM 692 N N . ILE A 1 90 ? 1.643 -11.058 4.994 1.00 96.44 90 ILE A N 1
ATOM 693 C CA . ILE A 1 90 ? 1.283 -10.688 3.619 1.00 96.44 90 ILE A CA 1
ATOM 694 C C . ILE A 1 90 ? 1.638 -11.816 2.643 1.00 96.44 90 ILE A C 1
ATOM 696 O O . ILE A 1 90 ? 0.810 -12.165 1.810 1.00 96.44 90 ILE A O 1
ATOM 700 N N . ALA A 1 91 ? 2.824 -12.420 2.748 1.00 97.12 91 ALA A N 1
ATOM 701 C CA . ALA A 1 91 ? 3.197 -13.568 1.919 1.00 97.12 91 ALA A CA 1
ATOM 702 C C . ALA A 1 91 ? 2.178 -14.715 2.044 1.00 97.12 91 ALA A C 1
ATOM 704 O O . ALA A 1 91 ? 1.669 -15.198 1.035 1.00 97.12 91 ALA A O 1
ATOM 705 N N . GLU A 1 92 ? 1.825 -15.096 3.272 1.00 97.44 92 GLU A N 1
ATOM 706 C CA . GLU A 1 92 ? 0.854 -16.157 3.555 1.00 97.44 92 GLU A CA 1
ATOM 707 C C . GLU A 1 92 ? -0.536 -15.826 2.994 1.00 97.44 92 GLU A C 1
ATOM 709 O O . GLU A 1 92 ? -1.152 -16.670 2.343 1.00 97.44 92 GLU A O 1
ATOM 714 N N . ALA A 1 93 ? -1.009 -14.586 3.166 1.00 97.19 93 ALA A N 1
ATOM 715 C CA . ALA A 1 93 ? -2.314 -14.143 2.672 1.00 97.19 93 ALA A CA 1
ATOM 716 C C . ALA A 1 93 ? -2.449 -14.213 1.140 1.00 97.19 93 ALA A C 1
ATOM 718 O O . ALA A 1 93 ? -3.556 -14.381 0.629 1.00 97.19 93 ALA A O 1
ATOM 719 N N . PHE A 1 94 ? -1.334 -14.102 0.413 1.00 96.12 94 PHE A N 1
ATOM 720 C CA . PHE A 1 94 ? -1.284 -14.199 -1.048 1.00 96.12 94 PHE A CA 1
ATOM 721 C C . PHE A 1 94 ? -0.770 -15.557 -1.556 1.00 96.12 94 PHE A C 1
ATOM 723 O O . PHE A 1 94 ? -0.634 -15.736 -2.764 1.00 96.12 94 PHE A O 1
ATOM 730 N N . GLY A 1 95 ? -0.492 -16.520 -0.669 1.00 96.62 95 GLY A N 1
ATOM 731 C CA . GLY A 1 95 ? 0.025 -17.838 -1.054 1.00 96.62 95 GLY A CA 1
ATOM 732 C C . GLY A 1 95 ? 1.447 -17.812 -1.630 1.00 96.62 95 GLY A C 1
ATOM 733 O O . GLY A 1 95 ? 1.800 -18.663 -2.444 1.00 96.62 95 GLY A O 1
ATOM 734 N N . ALA A 1 96 ? 2.264 -16.834 -1.238 1.00 96.62 96 ALA A N 1
ATOM 735 C CA . ALA A 1 96 ? 3.636 -16.686 -1.706 1.00 96.62 96 ALA A CA 1
ATOM 736 C C . ALA A 1 96 ? 4.545 -17.801 -1.147 1.00 96.62 96 ALA A C 1
ATOM 738 O O . ALA A 1 96 ? 4.698 -17.947 0.065 1.00 96.62 96 ALA A O 1
ATOM 739 N N . GLY A 1 97 ? 5.155 -18.578 -2.046 1.00 93.69 97 GLY A N 1
ATOM 740 C CA . GLY A 1 97 ? 6.172 -19.601 -1.750 1.00 93.69 97 GLY A CA 1
ATOM 741 C C . GLY A 1 97 ? 7.616 -19.131 -1.983 1.00 93.69 97 GLY A C 1
ATOM 742 O O . GLY A 1 97 ? 7.865 -17.943 -2.161 1.00 93.69 97 GLY A O 1
ATOM 743 N N . GLU A 1 98 ? 8.563 -20.072 -2.048 1.00 94.38 98 GLU A N 1
ATOM 744 C CA . GLU A 1 98 ? 10.012 -19.798 -2.157 1.00 94.38 98 GLU A CA 1
ATOM 745 C C . GLU A 1 98 ? 10.427 -19.019 -3.420 1.00 94.38 98 GLU A C 1
ATOM 747 O O . GLU A 1 98 ? 11.435 -18.318 -3.407 1.00 94.38 98 GLU A O 1
ATOM 752 N N . GLU A 1 99 ? 9.635 -19.090 -4.493 1.00 96.19 99 GLU A N 1
ATOM 753 C CA . GLU A 1 99 ? 9.877 -18.352 -5.745 1.00 96.19 99 GLU A CA 1
ATOM 754 C C . GLU A 1 99 ? 9.389 -16.892 -5.708 1.00 96.19 99 GLU A C 1
ATOM 756 O O . GLU A 1 99 ? 9.571 -16.143 -6.668 1.00 96.19 99 GLU A O 1
ATOM 761 N N . HIS A 1 100 ? 8.754 -16.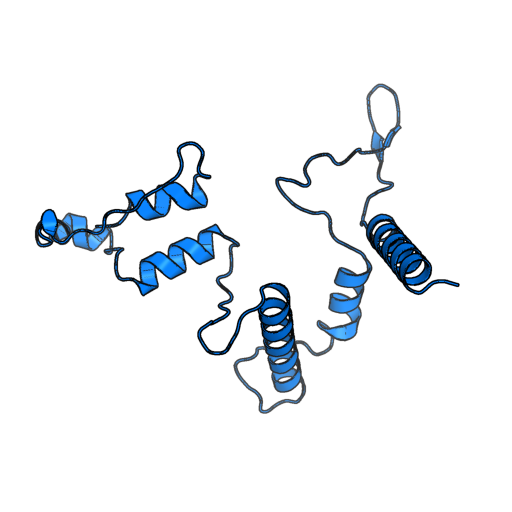469 -4.613 1.00 95.50 100 HIS A N 1
ATOM 762 C CA . HIS A 1 100 ? 8.138 -15.154 -4.495 1.00 95.50 100 HIS A CA 1
ATOM 763 C C . HIS A 1 100 ? 8.930 -14.246 -3.555 1.00 95.50 100 HIS A C 1
ATOM 765 O O . HIS A 1 100 ? 9.543 -14.678 -2.581 1.00 95.50 100 HIS A O 1
ATOM 771 N N . VAL A 1 101 ? 8.843 -12.938 -3.802 1.00 94.25 101 VAL A N 1
ATOM 772 C CA . VAL A 1 101 ? 9.388 -11.911 -2.913 1.00 94.25 101 VAL A CA 1
ATOM 773 C C . VAL A 1 101 ? 8.314 -10.882 -2.583 1.00 94.25 101 VAL A C 1
ATOM 775 O O . VAL A 1 101 ? 7.618 -10.381 -3.462 1.00 94.25 101 VAL A O 1
ATOM 778 N N . VAL A 1 102 ? 8.190 -10.534 -1.302 1.00 95.25 102 VAL A N 1
ATOM 779 C CA . VAL A 1 102 ? 7.313 -9.448 -0.848 1.00 95.25 102 VAL A CA 1
ATOM 780 C C . VAL A 1 102 ? 8.151 -8.193 -0.664 1.00 95.25 102 VAL A C 1
ATOM 782 O O . VAL A 1 102 ? 9.041 -8.162 0.187 1.00 95.25 102 VAL A O 1
ATOM 785 N N . LEU A 1 103 ? 7.853 -7.143 -1.428 1.00 94.38 103 LEU A N 1
ATOM 786 C CA . LEU A 1 103 ? 8.532 -5.849 -1.355 1.00 94.38 103 LEU A CA 1
ATOM 787 C C . LEU A 1 103 ? 7.563 -4.767 -0.873 1.00 94.38 103 LEU A C 1
ATOM 789 O O . LEU A 1 103 ? 6.472 -4.612 -1.412 1.00 94.38 103 LEU A O 1
ATOM 793 N N . PHE A 1 104 ? 7.981 -3.984 0.122 1.00 94.25 104 PHE A N 1
ATOM 794 C CA . PHE A 1 104 ? 7.237 -2.799 0.549 1.00 94.25 104 PHE A CA 1
ATOM 795 C C . PHE A 1 104 ? 7.661 -1.611 -0.310 1.00 94.25 104 PHE A C 1
ATOM 797 O O . PHE A 1 104 ? 8.787 -1.132 -0.190 1.00 94.25 104 PHE A O 1
ATOM 804 N N . THR A 1 105 ? 6.763 -1.159 -1.182 1.00 94.62 105 THR A N 1
ATOM 805 C CA . THR A 1 105 ? 7.045 -0.174 -2.242 1.00 94.62 105 THR A CA 1
ATOM 806 C C . THR A 1 105 ? 6.515 1.230 -1.938 1.00 94.62 105 THR A C 1
ATOM 808 O O . THR A 1 105 ? 6.593 2.126 -2.774 1.00 94.62 105 THR A O 1
ATOM 811 N N . GLY A 1 106 ? 6.018 1.454 -0.718 1.00 90.38 106 GLY A N 1
ATOM 812 C CA . GLY A 1 106 ? 5.589 2.767 -0.245 1.00 90.38 106 GLY A CA 1
ATOM 813 C C . GLY A 1 106 ? 4.181 3.133 -0.709 1.00 90.38 106 GLY A C 1
ATOM 814 O O . GLY A 1 106 ? 3.206 2.716 -0.091 1.00 90.38 106 GLY A O 1
ATOM 815 N N . THR A 1 107 ? 4.070 3.948 -1.758 1.00 87.88 107 THR A N 1
ATOM 816 C CA . THR A 1 107 ? 2.844 4.656 -2.180 1.00 87.88 107 THR A CA 1
ATOM 817 C C . THR A 1 107 ? 1.836 3.766 -2.925 1.00 87.88 107 THR A C 1
ATOM 819 O O . THR A 1 107 ? 1.408 4.061 -4.043 1.00 87.88 107 THR A O 1
ATOM 822 N N . GLY A 1 108 ? 1.442 2.660 -2.295 1.00 90.06 108 GLY A N 1
ATOM 823 C CA . GLY A 1 108 ? 0.434 1.734 -2.808 1.00 90.06 108 GLY A CA 1
ATOM 824 C C . GLY A 1 108 ? 0.833 1.061 -4.127 1.00 90.06 108 GLY A C 1
ATOM 825 O O . GLY A 1 108 ? 2.014 0.841 -4.409 1.00 90.06 108 GLY A O 1
ATOM 826 N N . SER A 1 109 ? -0.168 0.736 -4.948 1.00 92.44 109 SER A N 1
ATOM 827 C CA . SER A 1 109 ? 0.017 0.057 -6.239 1.00 92.44 109 SER A CA 1
ATOM 828 C C . SER A 1 109 ? 0.857 0.872 -7.225 1.00 92.44 109 SER A C 1
ATOM 830 O O . SER A 1 109 ? 1.693 0.298 -7.917 1.00 92.44 109 SER A O 1
ATOM 832 N N . THR A 1 110 ? 0.725 2.203 -7.230 1.00 94.38 110 THR A N 1
ATOM 833 C CA . THR A 1 110 ? 1.552 3.098 -8.058 1.00 94.38 110 THR A CA 1
ATOM 834 C C . THR A 1 110 ? 3.044 2.883 -7.790 1.00 94.38 110 THR A C 1
ATOM 836 O O . THR A 1 110 ? 3.822 2.687 -8.722 1.00 94.38 110 THR A O 1
ATOM 839 N N . GLY A 1 111 ? 3.448 2.871 -6.513 1.00 95.44 111 GLY A N 1
ATOM 840 C CA . GLY A 1 111 ? 4.839 2.632 -6.126 1.00 95.44 111 GLY A CA 1
ATOM 841 C C . GLY A 1 111 ? 5.319 1.224 -6.485 1.00 95.44 111 GLY A C 1
ATOM 842 O O . GLY A 1 111 ? 6.476 1.047 -6.859 1.00 95.44 111 GLY A O 1
ATOM 843 N N . ALA A 1 112 ? 4.435 0.221 -6.419 1.00 95.12 112 ALA A N 1
ATOM 844 C CA . ALA A 1 112 ? 4.762 -1.147 -6.819 1.00 95.12 112 ALA A CA 1
ATOM 845 C C . ALA A 1 112 ? 5.056 -1.270 -8.321 1.00 95.12 112 ALA A C 1
ATOM 847 O O . ALA A 1 112 ? 6.056 -1.876 -8.700 1.00 95.12 112 ALA A O 1
ATOM 848 N N . ILE A 1 113 ? 4.227 -0.651 -9.160 1.00 95.25 113 ILE A N 1
ATOM 849 C CA . ILE A 1 113 ? 4.367 -0.679 -10.622 1.00 95.25 113 ILE A CA 1
ATOM 850 C C . ILE A 1 113 ? 5.626 0.079 -11.053 1.00 95.25 113 ILE A C 1
ATOM 852 O O . ILE A 1 113 ? 6.433 -0.438 -11.821 1.00 95.25 113 ILE A O 1
ATOM 856 N N . ASP A 1 114 ? 5.863 1.259 -10.483 1.00 94.31 114 ASP A N 1
ATOM 857 C CA . ASP A 1 114 ? 7.085 2.032 -10.727 1.00 94.31 114 ASP A CA 1
ATOM 858 C C . ASP A 1 114 ? 8.349 1.276 -10.264 1.00 94.31 114 ASP A C 1
ATOM 860 O O . ASP A 1 114 ? 9.368 1.271 -10.957 1.00 94.31 114 ASP A O 1
ATOM 864 N N . GLN A 1 115 ? 8.289 0.565 -9.131 1.00 94.81 115 GLN A N 1
ATOM 865 C CA . GLN A 1 115 ? 9.391 -0.288 -8.678 1.00 94.81 115 GLN A CA 1
ATOM 866 C C . GLN A 1 115 ? 9.651 -1.461 -9.631 1.00 94.81 115 GLN A C 1
ATOM 868 O O . GLN A 1 115 ? 10.814 -1.771 -9.891 1.00 94.81 115 GLN A O 1
ATOM 873 N N . LEU A 1 116 ? 8.601 -2.088 -10.165 1.00 94.69 116 LEU A N 1
ATOM 874 C CA . LEU A 1 116 ? 8.720 -3.162 -11.148 1.00 94.69 116 LEU A CA 1
ATOM 875 C C . LEU A 1 116 ? 9.382 -2.659 -12.436 1.00 94.69 116 LEU A C 1
ATOM 877 O O . LEU A 1 116 ? 10.362 -3.244 -12.889 1.00 94.69 116 LEU A O 1
ATOM 881 N N . ILE A 1 117 ? 8.914 -1.532 -12.976 1.00 95.31 117 ILE A N 1
ATOM 882 C CA . ILE A 1 117 ? 9.488 -0.899 -14.172 1.00 95.31 117 ILE A CA 1
ATOM 883 C C . ILE A 1 117 ? 10.977 -0.591 -13.977 1.00 95.31 117 ILE A C 1
ATOM 885 O O . ILE A 1 117 ? 11.793 -0.864 -14.861 1.00 95.31 117 ILE A O 1
ATOM 889 N N . ARG A 1 118 ? 11.351 -0.055 -12.807 1.00 92.75 118 ARG A N 1
ATOM 890 C CA . ARG A 1 118 ? 12.758 0.196 -12.460 1.00 92.75 118 ARG A CA 1
ATOM 891 C C . ARG A 1 118 ? 13.576 -1.087 -12.375 1.00 92.75 118 ARG A C 1
ATOM 893 O O . ARG A 1 118 ? 14.691 -1.112 -12.885 1.00 92.75 118 ARG A O 1
ATOM 900 N N . ALA A 1 119 ? 13.043 -2.131 -11.745 1.00 93.69 119 ALA A N 1
ATOM 901 C CA . ALA A 1 119 ? 13.730 -3.413 -11.610 1.00 93.69 119 ALA A CA 1
ATOM 902 C C . ALA A 1 119 ? 13.962 -4.095 -12.969 1.00 93.69 119 ALA A C 1
ATOM 904 O O . ALA A 1 119 ? 14.994 -4.730 -13.160 1.00 93.69 119 ALA A O 1
ATOM 905 N N . LEU A 1 120 ? 13.041 -3.911 -13.919 1.00 94.62 120 LEU A N 1
ATOM 906 C CA . LEU A 1 120 ? 13.169 -4.388 -15.298 1.00 94.62 120 LEU A CA 1
ATOM 907 C C . LEU A 1 120 ? 14.100 -3.519 -16.165 1.00 94.62 120 LEU A C 1
ATOM 909 O O . LEU A 1 120 ? 14.411 -3.900 -17.288 1.00 94.62 120 LEU A O 1
ATOM 913 N N . GLY A 1 121 ? 14.542 -2.355 -15.677 1.00 93.38 121 GLY A N 1
ATOM 914 C CA . GLY A 1 121 ? 15.435 -1.462 -16.421 1.00 93.38 121 GLY A CA 1
ATOM 915 C C . GLY A 1 121 ? 14.774 -0.740 -17.600 1.00 93.38 121 GLY A C 1
ATOM 916 O O . GLY A 1 121 ? 15.470 -0.267 -18.491 1.00 93.38 121 GLY A O 1
ATOM 917 N N . LEU A 1 122 ? 13.442 -0.628 -17.610 1.00 94.12 122 LEU A N 1
ATOM 918 C CA . LEU A 1 122 ? 12.686 -0.103 -18.758 1.00 94.12 122 LEU A CA 1
ATOM 919 C C . LEU A 1 122 ? 12.526 1.424 -18.757 1.00 94.12 122 LEU A C 1
ATOM 921 O O . LEU A 1 122 ? 11.968 1.995 -19.691 1.00 94.12 122 LEU A O 1
ATOM 925 N N . ARG A 1 123 ? 12.988 2.106 -17.706 1.00 91.81 123 ARG A N 1
ATOM 926 C CA . ARG A 1 123 ? 12.851 3.558 -17.550 1.00 91.81 123 ARG A CA 1
ATOM 927 C C . ARG A 1 123 ? 14.204 4.247 -17.651 1.00 91.81 123 ARG A C 1
ATOM 929 O O . ARG A 1 123 ? 15.075 4.051 -16.804 1.00 91.81 123 ARG A O 1
ATOM 936 N N . LEU A 1 124 ? 14.341 5.115 -18.650 1.00 91.12 124 LEU A N 1
ATOM 937 C CA . LEU A 1 124 ? 15.506 5.981 -18.809 1.00 91.12 124 LEU A CA 1
ATOM 938 C C . LEU A 1 124 ? 15.306 7.321 -18.086 1.00 91.12 124 LEU A C 1
ATOM 940 O O . LEU A 1 124 ? 14.185 7.832 -18.019 1.00 91.12 124 LEU A O 1
ATOM 944 N N . PRO A 1 125 ? 16.378 7.946 -17.565 1.00 91.44 125 PRO A N 1
ATOM 945 C CA . PRO A 1 125 ? 16.284 9.298 -17.028 1.00 91.44 125 PRO A CA 1
ATOM 946 C C . PRO A 1 125 ? 15.896 10.292 -18.131 1.00 91.44 125 PRO A C 1
ATOM 948 O O . PRO A 1 125 ? 16.677 10.545 -19.047 1.00 91.44 125 PRO A O 1
ATOM 951 N N . VAL A 1 126 ? 14.708 10.893 -18.020 1.00 90.81 126 VAL A N 1
ATOM 952 C CA . VAL A 1 126 ? 14.107 11.759 -19.056 1.00 90.81 126 VAL A CA 1
ATOM 953 C C . VAL A 1 126 ? 15.039 12.893 -19.494 1.00 90.81 126 VAL A C 1
ATOM 955 O O . VAL A 1 126 ? 15.105 13.233 -20.673 1.00 90.81 126 VAL A O 1
ATOM 958 N N . GLN A 1 127 ? 15.786 13.494 -18.566 1.00 94.19 127 GLN A N 1
ATOM 959 C CA . GLN A 1 127 ? 16.723 14.574 -18.885 1.00 94.19 127 GLN A CA 1
ATOM 960 C C . GLN A 1 127 ? 17.916 14.078 -19.711 1.00 94.19 127 GLN A C 1
ATOM 962 O O . GLN A 1 127 ? 18.399 14.804 -20.580 1.00 94.19 127 GLN A O 1
ATOM 967 N N . LEU A 1 128 ? 18.393 12.858 -19.444 1.00 94.88 128 LEU A N 1
ATOM 968 C CA . LEU A 1 128 ? 19.486 12.255 -20.203 1.00 94.88 128 LEU A CA 1
ATOM 969 C C . LEU A 1 128 ? 18.998 11.789 -21.568 1.00 94.88 128 LEU A C 1
ATOM 971 O O . LEU A 1 128 ? 19.682 12.036 -22.555 1.00 94.88 128 LEU A O 1
ATOM 975 N N . ASP A 1 129 ? 17.803 11.205 -21.640 1.00 94.38 129 ASP A N 1
ATOM 976 C CA . ASP A 1 129 ? 17.213 10.793 -22.909 1.00 94.38 129 ASP A CA 1
ATOM 977 C C . ASP A 1 129 ? 16.987 11.989 -23.843 1.00 94.38 129 ASP A C 1
ATOM 979 O O . ASP A 1 129 ? 17.437 11.986 -24.982 1.00 94.38 129 ASP A O 1
ATOM 983 N N . ARG A 1 130 ? 16.431 13.094 -23.332 1.00 93.69 130 ARG A N 1
ATOM 984 C CA . ARG A 1 130 ? 16.282 14.333 -24.117 1.00 93.69 130 ARG A CA 1
ATOM 985 C C . ARG A 1 130 ? 17.609 14.912 -24.604 1.00 93.69 130 ARG A C 1
ATOM 987 O O . ARG A 1 130 ? 17.650 15.509 -25.675 1.00 93.69 130 ARG A O 1
ATOM 994 N N . ARG A 1 131 ? 18.675 14.804 -23.804 1.00 96.81 131 ARG A N 1
ATOM 995 C CA . ARG A 1 131 ? 19.987 15.384 -24.129 1.00 96.81 131 ARG A CA 1
ATOM 996 C C . ARG A 1 131 ? 20.799 14.511 -25.083 1.00 96.81 131 ARG A C 1
ATOM 998 O O . ARG A 1 131 ? 21.546 15.055 -25.890 1.00 96.81 131 ARG A O 1
ATOM 1005 N N . TYR A 1 132 ? 20.690 13.193 -24.952 1.00 96.06 132 TYR A N 1
ATOM 1006 C CA . TYR A 1 132 ? 21.572 12.236 -25.619 1.00 96.06 132 TYR A CA 1
ATOM 1007 C C . TYR A 1 132 ? 20.840 11.264 -26.553 1.00 96.06 132 TYR A C 1
ATOM 1009 O O . TYR A 1 132 ? 21.501 10.459 -27.192 1.00 96.06 132 TYR A O 1
ATOM 1017 N N . GLY A 1 133 ? 19.511 11.332 -26.659 1.00 93.81 133 GLY A N 1
ATOM 1018 C CA . GLY A 1 133 ? 18.715 10.469 -27.535 1.00 93.81 133 GLY A CA 1
ATOM 1019 C C . GLY A 1 133 ? 18.822 8.985 -27.182 1.00 93.81 133 GLY A C 1
ATOM 1020 O O . GLY A 1 133 ? 18.859 8.150 -28.080 1.00 93.81 133 GLY A O 1
ATOM 1021 N N . LEU A 1 134 ? 18.904 8.647 -25.893 1.00 93.12 134 LEU A N 1
ATOM 1022 C CA . LEU A 1 134 ? 19.173 7.288 -25.409 1.00 93.12 134 LEU A CA 1
ATOM 1023 C C . LEU A 1 134 ? 18.166 6.257 -25.946 1.00 93.12 134 LEU A C 1
ATOM 1025 O O . LEU A 1 134 ? 18.567 5.204 -26.432 1.00 93.12 134 LEU A O 1
ATOM 1029 N N . THR A 1 135 ? 16.876 6.584 -25.943 1.00 91.81 135 THR A N 1
ATOM 1030 C CA . THR A 1 135 ? 15.795 5.743 -26.470 1.00 91.81 135 THR A CA 1
ATOM 1031 C C . THR A 1 135 ? 15.963 5.477 -27.969 1.00 91.81 135 THR A C 1
ATOM 1033 O O . THR A 1 135 ? 15.596 4.409 -28.451 1.00 91.81 135 THR A O 1
ATOM 1036 N N . ALA A 1 136 ? 16.544 6.411 -28.733 1.00 91.31 136 ALA A N 1
ATOM 1037 C CA . ALA A 1 136 ? 16.780 6.225 -30.168 1.00 91.31 136 ALA A CA 1
ATOM 1038 C C . ALA A 1 136 ? 17.858 5.167 -30.462 1.00 91.31 136 ALA A C 1
ATOM 1040 O O . ALA A 1 136 ? 17.918 4.654 -31.577 1.00 91.31 136 ALA A O 1
ATOM 1041 N N . HIS A 1 137 ? 18.681 4.818 -29.468 1.00 92.88 137 HIS A N 1
ATOM 1042 C CA . HIS A 1 137 ? 19.673 3.751 -29.574 1.00 92.88 137 HIS A CA 1
ATOM 1043 C C . HIS A 1 137 ? 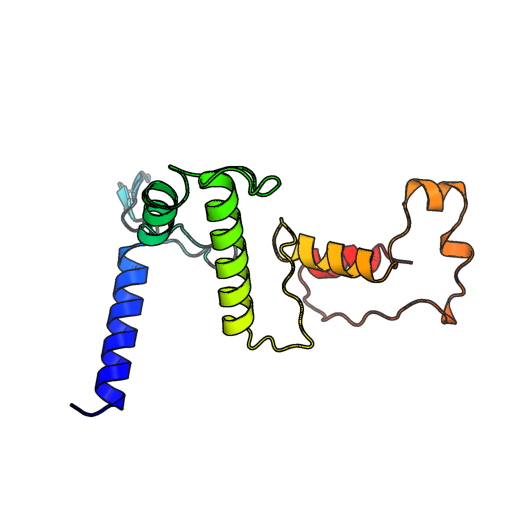19.106 2.355 -29.284 1.00 92.88 137 HIS A C 1
ATOM 1045 O O . HIS A 1 137 ? 19.826 1.381 -29.479 1.00 92.88 137 HIS A O 1
ATOM 1051 N N . VAL A 1 138 ? 17.847 2.246 -28.843 1.00 92.56 138 VAL A N 1
ATOM 1052 C CA . VAL A 1 138 ? 17.168 0.962 -28.615 1.00 92.56 138 VAL A CA 1
ATOM 1053 C C . VAL A 1 138 ? 16.362 0.588 -29.870 1.00 92.56 138 VAL A C 1
ATOM 1055 O O . VAL A 1 138 ? 15.382 1.292 -30.177 1.00 92.56 138 VAL A O 1
ATOM 1058 N N . PRO A 1 139 ? 16.745 -0.485 -30.598 1.00 94.31 139 PRO A N 1
ATOM 1059 C CA . PRO A 1 139 ? 16.021 -0.957 -31.777 1.00 94.31 139 PRO A CA 1
ATOM 1060 C C . PRO A 1 139 ? 14.546 -1.218 -31.467 1.00 94.31 139 PRO A C 1
ATOM 1062 O O . PRO A 1 139 ? 14.207 -1.714 -30.397 1.00 94.31 139 PRO A O 1
ATOM 1065 N N . THR A 1 140 ? 13.644 -0.853 -32.380 1.00 91.12 140 THR A N 1
ATOM 1066 C CA . THR A 1 140 ? 12.192 -0.946 -32.140 1.00 91.12 140 THR A CA 1
ATOM 1067 C C . THR A 1 140 ? 11.716 -2.384 -31.923 1.00 91.12 140 THR A C 1
ATOM 1069 O O . THR A 1 140 ? 10.778 -2.600 -31.165 1.00 91.12 140 THR A O 1
ATOM 1072 N N . ASP A 1 141 ? 12.367 -3.356 -32.554 1.00 94.88 141 ASP A N 1
ATOM 1073 C CA . ASP A 1 141 ? 12.110 -4.794 -32.433 1.00 94.88 141 ASP A CA 1
ATOM 1074 C C . ASP A 1 141 ? 12.657 -5.419 -31.139 1.00 94.88 141 ASP A C 1
ATOM 1076 O O . ASP A 1 141 ? 12.236 -6.513 -30.768 1.00 94.88 141 ASP A O 1
ATOM 1080 N N . GLU A 1 142 ? 13.529 -4.711 -30.418 1.00 92.44 142 GLU A N 1
ATOM 1081 C CA . GLU A 1 142 ? 14.032 -5.115 -29.098 1.00 92.44 142 GLU A CA 1
ATOM 1082 C C . GLU A 1 142 ? 13.245 -4.479 -27.937 1.00 92.44 142 GLU A C 1
ATOM 1084 O O . GLU A 1 142 ? 13.467 -4.815 -26.771 1.00 92.44 142 GLU A O 1
ATOM 1089 N N . ARG A 1 143 ? 12.311 -3.561 -28.224 1.00 92.62 143 ARG A N 1
ATOM 1090 C CA . ARG A 1 143 ? 11.505 -2.897 -27.190 1.00 92.62 143 ARG A CA 1
ATOM 1091 C C . ARG A 1 143 ? 10.436 -3.834 -26.630 1.00 92.62 143 ARG A C 1
ATOM 1093 O O . ARG A 1 143 ? 9.807 -4.578 -27.386 1.00 92.62 143 ARG A O 1
ATOM 1100 N N . PRO A 1 144 ? 10.175 -3.785 -25.313 1.00 93.25 144 PRO A N 1
ATOM 1101 C CA . PRO A 1 144 ? 9.150 -4.616 -24.703 1.00 93.25 144 PRO A CA 1
ATOM 1102 C C . PRO A 1 144 ? 7.758 -4.223 -25.205 1.00 93.25 144 PRO A C 1
ATOM 1104 O O . PRO A 1 144 ? 7.415 -3.048 -25.313 1.00 93.25 144 PRO A O 1
ATOM 1107 N N . VAL A 1 145 ? 6.917 -5.227 -25.439 1.00 94.62 145 VAL A N 1
ATOM 1108 C CA . VAL A 1 145 ? 5.488 -5.023 -25.690 1.00 94.62 145 VAL A CA 1
ATOM 1109 C C . VAL A 1 145 ? 4.739 -5.231 -24.379 1.00 94.62 145 VAL A C 1
ATOM 1111 O O . VAL A 1 145 ? 4.769 -6.322 -23.810 1.00 94.62 145 VAL A O 1
ATOM 1114 N N . VAL A 1 146 ? 4.060 -4.188 -23.900 1.00 94.50 146 VAL A N 1
ATOM 1115 C CA . VAL A 1 146 ? 3.249 -4.236 -22.676 1.00 94.50 146 VAL A CA 1
ATOM 1116 C C . VAL A 1 146 ? 1.772 -4.318 -23.052 1.00 94.50 146 VAL A C 1
ATOM 1118 O O . VAL A 1 146 ? 1.230 -3.410 -23.680 1.00 94.50 146 VAL A O 1
ATOM 1121 N N . PHE A 1 147 ? 1.110 -5.406 -22.659 1.00 95.31 147 PHE A N 1
ATOM 1122 C CA . PHE A 1 147 ? -0.332 -5.573 -22.840 1.00 95.31 147 PHE A CA 1
ATOM 1123 C C . PHE A 1 147 ? -1.077 -5.020 -21.625 1.00 95.31 147 PHE A C 1
ATOM 1125 O O . PHE A 1 147 ? -0.820 -5.432 -20.496 1.00 95.31 147 PHE A O 1
ATOM 1132 N N . ILE A 1 148 ? -2.017 -4.108 -21.869 1.00 94.25 148 ILE A N 1
ATOM 1133 C CA . ILE A 1 148 ? -2.852 -3.479 -20.841 1.00 94.25 148 ILE A CA 1
ATOM 1134 C C . ILE A 1 148 ? -4.334 -3.622 -21.191 1.00 94.25 148 ILE A C 1
ATOM 1136 O O . ILE A 1 148 ? -4.699 -3.697 -22.367 1.00 94.25 148 ILE A O 1
ATOM 1140 N N . GLY A 1 149 ? -5.192 -3.676 -20.171 1.00 94.31 149 GLY A N 1
ATOM 1141 C CA . GLY A 1 149 ? -6.637 -3.703 -20.362 1.00 94.31 149 GLY A CA 1
ATOM 1142 C C . GLY A 1 149 ? -7.199 -2.377 -20.906 1.00 94.31 149 GLY A C 1
ATOM 1143 O O . GLY A 1 149 ? -6.548 -1.335 -20.837 1.00 94.31 149 GLY A O 1
ATOM 1144 N N . PRO A 1 150 ? -8.442 -2.375 -21.423 1.00 94.69 150 PRO A N 1
ATOM 1145 C CA . PRO A 1 150 ? -9.075 -1.167 -21.963 1.00 94.69 150 PRO A CA 1
ATOM 1146 C C . PRO A 1 150 ? -9.551 -0.163 -20.895 1.00 94.69 150 PRO A C 1
ATOM 1148 O O . PRO A 1 150 ? -9.880 0.968 -21.239 1.00 94.69 150 PRO A O 1
ATOM 1151 N N . TYR A 1 151 ? -9.608 -0.560 -19.618 1.00 94.38 151 TYR A N 1
ATOM 1152 C CA . TYR A 1 151 ? -10.126 0.252 -18.504 1.00 94.38 151 TYR A CA 1
ATOM 1153 C C . TYR A 1 151 ? -9.157 0.275 -17.314 1.00 94.38 151 TYR A C 1
ATOM 1155 O O . TYR A 1 151 ? -9.563 0.142 -16.160 1.00 94.38 151 TYR A O 1
ATOM 1163 N N . GLU A 1 152 ? -7.861 0.392 -17.600 1.00 95.38 152 GLU A N 1
ATOM 1164 C CA . GLU A 1 152 ? -6.831 0.439 -16.564 1.00 95.38 152 GLU A CA 1
ATOM 1165 C C . GLU A 1 152 ? -6.855 1.750 -15.778 1.00 95.38 152 GLU A C 1
ATOM 1167 O O . GLU A 1 152 ? -7.123 2.829 -16.306 1.00 95.38 152 GLU A O 1
ATOM 1172 N N . HIS A 1 153 ? -6.512 1.661 -14.494 1.00 94.62 153 HIS A N 1
ATOM 1173 C CA . HIS A 1 153 ? -6.270 2.851 -13.690 1.00 94.62 153 HIS A CA 1
ATOM 1174 C C . HIS A 1 153 ? -4.995 3.561 -14.174 1.00 94.62 153 HIS A C 1
ATOM 1176 O O . HIS A 1 153 ? -3.996 2.910 -14.482 1.00 94.62 153 HIS A O 1
ATOM 1182 N N . HIS A 1 154 ? -4.972 4.897 -14.154 1.00 93.69 154 HIS A N 1
ATOM 1183 C CA . HIS A 1 154 ? -3.819 5.681 -14.622 1.00 93.69 154 HIS A CA 1
ATOM 1184 C C . HIS A 1 154 ? -2.504 5.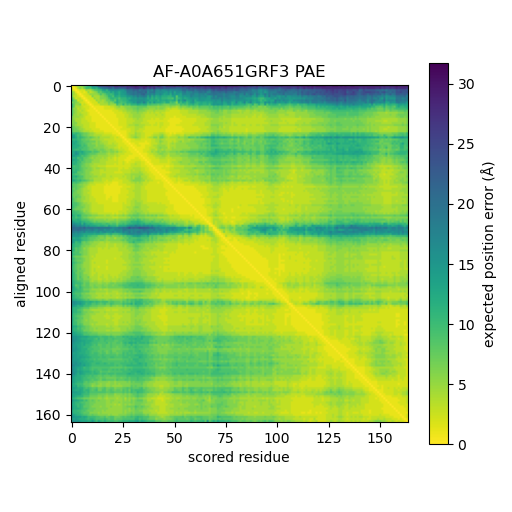342 -13.901 1.00 93.69 154 HIS A C 1
ATOM 1186 O O . HIS A 1 154 ? -1.441 5.383 -14.511 1.00 93.69 154 HIS A O 1
ATOM 1192 N N . SER A 1 155 ? -2.566 4.964 -12.618 1.00 92.31 155 SER A N 1
ATOM 1193 C CA . SER A 1 155 ? -1.395 4.481 -11.864 1.00 92.31 155 SER A CA 1
ATOM 1194 C C . SER A 1 155 ? -0.765 3.212 -12.433 1.00 92.31 155 SER A C 1
ATOM 1196 O O . SER A 1 155 ? 0.392 2.943 -12.129 1.00 92.31 155 SER A O 1
ATOM 1198 N N . ASN A 1 156 ? -1.524 2.422 -13.196 1.00 93.75 156 ASN A N 1
ATOM 1199 C CA . ASN A 1 156 ? -1.003 1.286 -13.938 1.00 93.75 156 ASN A CA 1
ATOM 1200 C C . ASN A 1 156 ? -0.583 1.717 -15.339 1.00 93.75 156 ASN A C 1
ATOM 1202 O O . ASN A 1 156 ? 0.556 1.502 -15.712 1.00 93.75 156 ASN A O 1
ATOM 1206 N N . GLU A 1 157 ? -1.454 2.390 -16.088 1.00 94.69 157 GLU A N 1
ATOM 1207 C CA . GLU A 1 157 ? -1.208 2.720 -17.495 1.00 94.69 157 GLU A CA 1
ATOM 1208 C C . GLU A 1 157 ? -0.028 3.682 -17.731 1.00 94.69 157 GLU A C 1
ATOM 1210 O O . GLU A 1 157 ? 0.849 3.402 -18.553 1.00 94.69 157 GLU A O 1
ATOM 1215 N N . LEU A 1 158 ? -0.022 4.844 -17.069 1.00 93.06 158 LEU A N 1
ATOM 1216 C CA . LEU A 1 158 ? 0.900 5.935 -17.407 1.00 93.06 158 LEU A CA 1
ATOM 1217 C C . LEU A 1 158 ? 2.375 5.557 -17.211 1.00 93.06 158 LEU A C 1
ATOM 1219 O O . LEU A 1 158 ? 3.164 5.851 -18.110 1.00 93.06 158 LEU A O 1
ATOM 1223 N N . PRO A 1 159 ? 2.773 4.868 -16.119 1.00 93.44 159 PRO A N 1
ATOM 1224 C CA . PRO A 1 159 ? 4.163 4.465 -15.945 1.00 93.44 159 PRO A CA 1
ATOM 1225 C C . PRO A 1 159 ? 4.717 3.621 -17.101 1.00 93.44 159 PRO A C 1
ATOM 1227 O O . PRO A 1 159 ? 5.870 3.830 -17.478 1.00 93.44 159 PRO A O 1
ATOM 1230 N N . TRP A 1 160 ? 3.908 2.725 -17.686 1.00 94.44 160 TRP A N 1
ATOM 1231 C CA . TRP A 1 160 ? 4.302 1.901 -18.838 1.00 94.44 160 TRP A CA 1
ATOM 1232 C C . TRP A 1 160 ? 4.431 2.714 -20.127 1.00 94.44 160 TRP A C 1
ATOM 1234 O O . TRP A 1 160 ? 5.306 2.443 -20.934 1.00 94.44 160 TRP A O 1
ATOM 1244 N N . ARG A 1 161 ? 3.605 3.746 -20.332 1.00 90.62 161 ARG A N 1
ATOM 1245 C CA . ARG A 1 161 ? 3.733 4.634 -21.506 1.00 90.62 161 ARG A CA 1
ATOM 1246 C C . ARG A 1 161 ? 5.015 5.468 -21.493 1.00 90.62 161 ARG A C 1
ATOM 1248 O O . ARG A 1 161 ? 5.433 5.972 -22.529 1.00 90.62 161 ARG A O 1
ATOM 1255 N N . GLU A 1 162 ? 5.602 5.646 -20.317 1.00 88.94 162 GLU A N 1
ATOM 1256 C CA . GLU A 1 162 ? 6.822 6.420 -20.092 1.00 88.94 162 GLU A CA 1
ATOM 1257 C C . GLU A 1 162 ? 8.094 5.544 -20.094 1.00 88.94 162 GLU A C 1
ATOM 1259 O O . GLU A 1 162 ? 9.155 6.009 -19.665 1.00 88.94 162 GLU A O 1
ATOM 1264 N N . THR A 1 163 ? 8.002 4.276 -20.512 1.00 92.56 163 THR A N 1
ATOM 1265 C CA . THR A 1 163 ? 9.166 3.396 -20.723 1.00 92.56 163 THR A CA 1
ATOM 1266 C C . THR A 1 163 ? 9.758 3.551 -22.129 1.00 92.56 163 THR A C 1
ATOM 1268 O O . THR A 1 163 ? 9.208 4.268 -22.965 1.00 92.56 163 THR A O 1
ATOM 1271 N N . ILE A 1 164 ? 10.909 2.910 -22.366 1.00 89.88 164 ILE A N 1
ATOM 1272 C CA . ILE A 1 164 ? 11.608 2.856 -23.669 1.00 89.88 164 ILE A CA 1
ATOM 1273 C C . ILE A 1 164 ? 10.807 2.192 -24.791 1.00 89.88 164 ILE A C 1
ATOM 1275 O O . ILE A 1 164 ? 10.017 1.275 -24.483 1.00 89.88 164 ILE A O 1
#

Mean predicted aligned error: 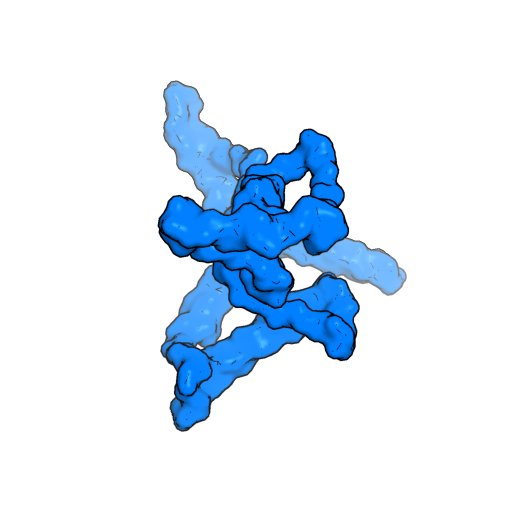6.04 Å

Radius of gyration: 23.4 Å; Cα contacts (8 Å, |Δi|>4): 109; chains: 1; bounding box: 54×52×55 Å

Foldseek 3Di:
DDPVVVVVVVVVVVVVQQQVFFPQQQPWDQDPVGTDGDDDPVVVPPGGDGNVVVCCCVPPLPVLDDDCPDCPDPSNVVNVVVVVVVQVVVCVVVVNDPVDDDDDQPPPPLSVLLVVCVVVVFADDPVCCVVPVVVVPQDPVNHDDDDDDPDDDCSNPVSVVRGD

Secondary structure (DSSP, 8-state):
--HHHHHHHHHHHHHHHHHHTBTTTT-EEEETTEEEE-----TTT-PPPBHHHHHHIIIIIGGG---TT--SSHHHHHHHHHHHHHHHHHHHHTT--TT------SSHHHHHHHHHHHHTT----HHHHHHH-GGGGS-GGGSPPPP--TT--HHHHHHHHT--

Sequence (164 aa):
MDAVQAQAADREALVAHVRSSVIGDAEAVVTPFGPRRVVYADYTASGRALSFIEDHLREVVLPLYANTHTQTSGTGRQTTRFREDARRIIAEAFGAGEEHVVLFTGTGSTGAIDQLIRALGLRLPVQLDRRYGLTAHVPTDERPVVFIGPYEHHSNELPWRETI